Protein AF-A0A2D2C1W4-F1 (afdb_monomer_lite)

InterPro domains:
  IPR060387 Type IV secretion system ATPase VirB4/TrbE, N-terminal [PF27097] (28-55)

Structure (mmCIF, N/CA/C/O backbone):
data_AF-A0A2D2C1W4-F1
#
_entry.id   AF-A0A2D2C1W4-F1
#
loop_
_atom_site.group_PDB
_atom_site.id
_atom_site.type_symbol
_atom_site.label_atom_id
_atom_site.lab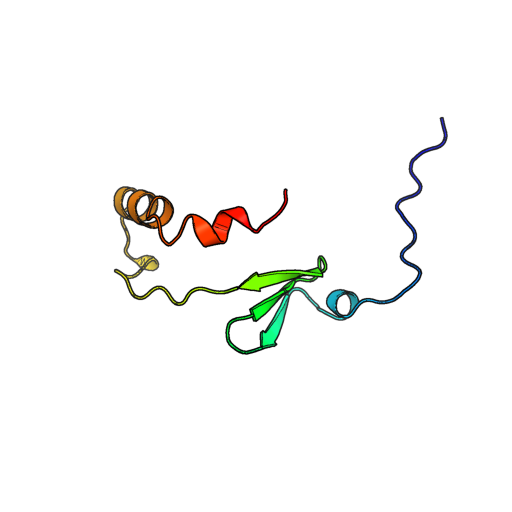el_alt_id
_atom_site.label_comp_id
_atom_site.label_asym_id
_atom_site.label_entity_id
_atom_site.label_seq_id
_atom_site.pdbx_PDB_ins_code
_atom_site.Cartn_x
_atom_site.Cartn_y
_atom_site.Cartn_z
_atom_site.occupancy
_atom_site.B_iso_or_equiv
_atom_site.auth_seq_id
_atom_site.auth_comp_id
_atom_site.auth_asym_id
_atom_site.auth_atom_id
_atom_site.pdbx_PDB_model_num
ATOM 1 N N . MET A 1 1 ? 20.455 23.542 25.601 1.00 45.38 1 MET A N 1
ATOM 2 C CA . MET A 1 1 ? 19.684 23.602 24.339 1.00 45.38 1 MET A CA 1
ATOM 3 C C . MET A 1 1 ? 18.657 22.487 24.373 1.00 45.38 1 MET A C 1
ATOM 5 O O . MET A 1 1 ? 19.024 21.330 24.234 1.00 45.38 1 MET A O 1
ATOM 9 N N . ILE A 1 2 ? 17.407 22.820 24.686 1.00 63.47 2 ILE A N 1
ATOM 10 C CA . ILE A 1 2 ? 16.302 21.860 24.769 1.00 63.47 2 ILE A CA 1
ATOM 11 C C . ILE A 1 2 ? 15.618 21.834 23.398 1.00 63.47 2 ILE A C 1
ATOM 13 O O . ILE A 1 2 ? 15.331 22.895 22.849 1.00 63.47 2 ILE A O 1
ATOM 17 N N . GLY A 1 3 ? 15.443 20.655 22.800 1.00 60.69 3 GLY A N 1
ATOM 18 C CA . GLY A 1 3 ? 14.898 20.567 21.440 1.00 60.69 3 GLY A CA 1
ATOM 19 C C . GLY A 1 3 ? 14.976 19.191 20.782 1.00 60.69 3 GLY A C 1
ATOM 20 O O . GLY A 1 3 ? 15.302 19.113 19.608 1.00 60.69 3 GLY A O 1
ATOM 21 N N . TRP A 1 4 ? 14.695 18.115 21.523 1.00 62.72 4 TRP A N 1
ATOM 22 C CA . TRP A 1 4 ? 14.475 16.767 20.965 1.00 62.72 4 TRP A CA 1
ATOM 23 C C . TRP A 1 4 ? 13.185 16.144 21.512 1.00 62.72 4 TRP A C 1
ATOM 25 O O . TRP A 1 4 ? 13.105 14.946 21.763 1.00 62.72 4 TRP A O 1
ATOM 35 N N . LEU A 1 5 ? 12.154 16.961 21.730 1.00 68.50 5 LEU A N 1
ATOM 36 C CA . LEU A 1 5 ? 10.814 16.431 21.951 1.00 68.50 5 LEU A CA 1
ATOM 37 C C . LEU A 1 5 ? 10.232 16.112 20.575 1.00 68.50 5 LEU A C 1
ATOM 39 O O . LEU A 1 5 ? 9.692 16.984 19.897 1.00 68.50 5 LEU A O 1
ATOM 43 N N . ALA A 1 6 ? 10.403 14.862 20.142 1.00 68.81 6 ALA A N 1
ATOM 44 C CA . ALA A 1 6 ? 9.628 14.323 19.034 1.00 68.81 6 ALA A CA 1
ATOM 45 C C . ALA A 1 6 ? 8.133 14.589 19.310 1.00 68.81 6 ALA A C 1
ATOM 47 O O . ALA A 1 6 ? 7.700 14.465 20.461 1.00 68.81 6 ALA A O 1
ATOM 48 N N . PRO A 1 7 ? 7.341 14.989 18.301 1.00 72.38 7 PRO A N 1
ATOM 49 C CA . PRO A 1 7 ? 5.953 15.369 18.517 1.00 72.38 7 PRO A CA 1
ATOM 50 C C . PRO A 1 7 ? 5.182 14.197 19.125 1.00 72.38 7 PRO A C 1
ATOM 52 O O . PRO A 1 7 ? 5.077 13.124 18.527 1.00 72.38 7 PRO A O 1
ATOM 55 N N . ILE A 1 8 ? 4.632 14.411 20.320 1.00 73.62 8 ILE A N 1
ATOM 56 C CA . ILE A 1 8 ? 3.756 13.448 20.982 1.00 73.62 8 ILE A CA 1
ATOM 57 C C . ILE A 1 8 ? 2.488 13.325 20.133 1.00 73.62 8 ILE A C 1
ATOM 59 O O . ILE A 1 8 ? 1.716 14.276 19.993 1.00 73.62 8 ILE A O 1
ATOM 63 N N . ARG A 1 9 ? 2.269 12.147 19.541 1.00 75.81 9 ARG A N 1
ATOM 64 C CA . ARG A 1 9 ? 1.006 11.822 18.869 1.00 75.81 9 ARG A CA 1
ATOM 65 C C . ARG A 1 9 ? -0.021 11.438 19.936 1.00 75.81 9 ARG A C 1
ATOM 67 O O . ARG A 1 9 ? 0.043 10.344 20.479 1.00 75.81 9 ARG A O 1
ATOM 74 N N . LEU A 1 10 ? -0.958 12.341 20.231 1.00 78.75 10 LEU A N 1
ATOM 75 C CA . LEU A 1 10 ? -2.023 12.126 21.227 1.00 78.75 10 LEU A CA 1
ATOM 76 C C . LEU A 1 10 ? -3.196 11.266 20.724 1.00 78.75 10 LEU A C 1
ATOM 78 O O . LEU A 1 10 ? -4.009 10.819 21.525 1.00 78.75 10 LEU A O 1
ATOM 82 N N . LEU A 1 11 ? -3.303 11.045 19.411 1.00 83.56 11 LEU A N 1
ATOM 83 C CA . LEU A 1 11 ? -4.408 10.313 18.791 1.00 83.56 11 LEU A CA 1
ATOM 84 C C . LEU A 1 11 ? -3.868 9.165 17.941 1.00 83.56 11 LEU A C 1
ATOM 86 O O . LEU A 1 11 ? -3.007 9.387 17.084 1.00 83.56 11 LEU A O 1
ATOM 90 N N . SER A 1 12 ? -4.412 7.966 18.151 1.00 84.75 12 SER A N 1
ATOM 91 C CA . SER A 1 12 ? -4.125 6.795 17.323 1.00 84.75 12 SER A CA 1
ATOM 92 C C . SER A 1 12 ? -4.723 6.977 15.930 1.00 84.75 12 SER A C 1
ATOM 94 O O . SER A 1 12 ? -5.916 7.236 15.770 1.00 84.75 12 SER A O 1
ATOM 96 N N . ARG A 1 13 ? -3.886 6.843 14.904 1.00 86.56 13 ARG A N 1
ATOM 97 C CA . ARG A 1 13 ? -4.275 6.833 13.492 1.00 86.56 13 ARG A CA 1
ATO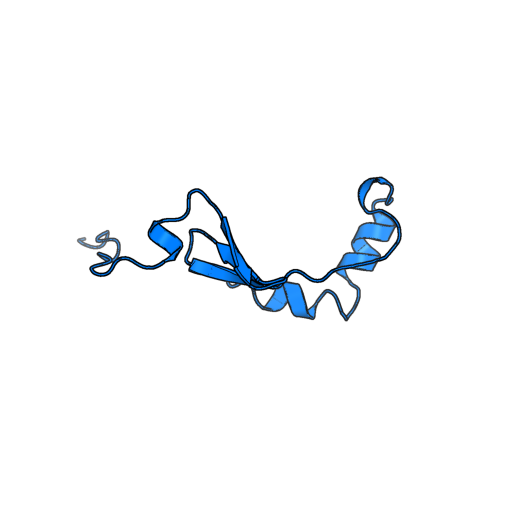M 98 C C . ARG A 1 13 ? -4.455 5.393 13.036 1.00 86.56 13 ARG A C 1
ATOM 100 O O . ARG A 1 13 ? -3.826 4.487 13.571 1.00 86.56 13 ARG A O 1
ATOM 107 N N . LEU A 1 14 ? -5.235 5.186 11.974 1.00 89.00 14 LEU A N 1
ATOM 108 C CA . LEU A 1 14 ? -5.410 3.857 11.375 1.00 89.00 14 LEU A CA 1
ATOM 109 C C . LEU A 1 14 ? -4.058 3.181 11.077 1.00 89.00 14 LEU A C 1
ATOM 111 O O . LEU A 1 14 ? -3.897 2.006 11.377 1.00 89.00 14 LEU A O 1
ATOM 115 N N . ALA A 1 15 ? -3.077 3.955 10.593 1.00 92.06 15 ALA A N 1
ATOM 116 C CA . ALA A 1 15 ? -1.701 3.532 10.321 1.00 92.06 15 ALA A CA 1
ATOM 117 C C . ALA A 1 15 ? -0.992 2.869 11.517 1.00 92.06 15 ALA A C 1
ATOM 119 O O . ALA A 1 15 ? -0.219 1.928 11.337 1.00 92.06 15 ALA A O 1
ATOM 120 N N . ASP A 1 16 ? -1.291 3.293 12.746 1.00 91.75 16 ASP A N 1
ATOM 121 C CA . ASP A 1 16 ? -0.624 2.795 13.950 1.00 91.75 16 ASP A CA 1
ATOM 122 C C . ASP A 1 16 ? -0.968 1.325 14.236 1.00 91.75 16 ASP A C 1
ATOM 124 O O . ASP A 1 16 ? -0.178 0.629 14.870 1.00 91.75 16 ASP A O 1
ATOM 128 N N . PHE A 1 17 ? -2.064 0.814 13.671 1.00 90.81 17 PHE A N 1
ATOM 129 C CA . PHE A 1 17 ? -2.486 -0.583 13.801 1.00 90.81 17 PHE A CA 1
ATOM 130 C C . PHE A 1 17 ? -1.927 -1.504 12.712 1.00 90.81 17 PHE A C 1
ATOM 132 O O . PHE A 1 17 ? -2.124 -2.715 12.767 1.00 90.81 17 PHE A O 1
ATOM 139 N N . LEU A 1 18 ? -1.221 -0.962 11.716 1.00 92.00 18 LEU A N 1
ATOM 140 C CA . LEU A 1 18 ? -0.668 -1.773 10.640 1.00 92.00 18 LEU A CA 1
ATOM 141 C C . LEU A 1 18 ? 0.666 -2.419 11.047 1.00 92.00 18 LEU A C 1
ATOM 143 O O . LEU A 1 18 ? 1.492 -1.751 11.673 1.00 92.00 18 LEU A O 1
ATOM 147 N N . PRO A 1 19 ? 0.938 -3.671 10.639 1.00 88.56 19 PRO A N 1
ATOM 148 C CA . PRO A 1 19 ? 2.267 -4.260 10.785 1.00 88.56 19 PRO A CA 1
ATOM 149 C C . PRO A 1 19 ? 3.283 -3.600 9.839 1.00 88.56 19 PRO A C 1
ATOM 151 O O . PRO A 1 19 ? 4.425 -3.381 10.228 1.00 88.56 19 PRO A O 1
ATOM 154 N N . TRP A 1 20 ? 2.862 -3.233 8.620 1.00 87.62 20 TRP A N 1
ATOM 155 C CA . TRP A 1 20 ? 3.695 -2.524 7.638 1.00 87.62 20 TRP A CA 1
ATOM 156 C C . TRP A 1 20 ? 2.858 -1.739 6.613 1.00 87.62 20 TRP A C 1
ATOM 158 O O . TRP A 1 20 ? 3.002 -0.524 6.498 1.00 87.62 20 TRP A O 1
ATOM 168 N N . ALA A 1 21 ? 1.951 -2.404 5.897 1.00 92.44 21 ALA A N 1
ATOM 169 C CA . ALA A 1 21 ? 1.040 -1.783 4.935 1.00 92.44 21 ALA A CA 1
ATOM 170 C C . ALA A 1 21 ? -0.234 -2.630 4.774 1.00 92.44 21 ALA A C 1
ATOM 172 O O . ALA A 1 21 ? -0.222 -3.824 5.076 1.00 92.44 21 ALA A O 1
ATOM 173 N N . ALA A 1 22 ? -1.341 -2.018 4.345 1.00 92.69 22 ALA A N 1
ATOM 174 C CA . ALA A 1 22 ? -2.620 -2.697 4.142 1.00 92.69 22 ALA A CA 1
ATOM 175 C C . ALA A 1 22 ? -3.358 -2.135 2.926 1.00 92.69 22 ALA A C 1
ATOM 177 O O . ALA A 1 22 ? -3.343 -0.929 2.670 1.00 92.69 22 ALA A O 1
ATOM 178 N N . LEU A 1 23 ? -4.037 -3.015 2.190 1.00 90.75 23 LEU A N 1
ATOM 179 C CA . LEU A 1 23 ? -4.939 -2.624 1.114 1.00 90.75 23 LEU A CA 1
ATOM 180 C C . LEU A 1 23 ? -6.259 -2.141 1.727 1.00 90.75 23 LEU A C 1
ATOM 182 O O . LEU A 1 23 ? -6.999 -2.931 2.305 1.00 90.75 23 LEU A O 1
ATOM 186 N N . VAL A 1 24 ? -6.548 -0.850 1.601 1.00 91.19 24 VAL A N 1
ATOM 187 C CA . VAL A 1 24 ? -7.753 -0.235 2.193 1.00 91.19 24 VAL A CA 1
ATOM 188 C C . VAL A 1 24 ? -8.894 -0.082 1.189 1.00 91.19 24 VAL A C 1
ATOM 190 O O . VAL A 1 24 ? -10.047 0.083 1.572 1.00 91.19 24 VAL A O 1
ATOM 193 N N . ALA A 1 25 ? -8.571 -0.135 -0.102 1.00 89.19 25 ALA A N 1
ATOM 194 C CA . ALA A 1 25 ? -9.510 -0.139 -1.215 1.00 89.19 25 ALA A CA 1
ATOM 195 C C . ALA A 1 25 ? -8.820 -0.738 -2.457 1.00 89.19 25 ALA A C 1
ATOM 197 O O . ALA A 1 25 ? -7.587 -0.825 -2.491 1.00 89.19 25 ALA A O 1
ATOM 198 N N . PRO A 1 26 ? -9.564 -1.131 -3.507 1.00 88.00 26 PRO A N 1
ATOM 199 C CA . PRO A 1 26 ? -8.965 -1.640 -4.738 1.00 88.00 26 PRO A CA 1
ATOM 200 C C . PRO A 1 26 ? -7.907 -0.683 -5.315 1.00 88.00 26 PRO A C 1
ATOM 202 O O . PRO A 1 26 ? -8.210 0.437 -5.722 1.00 88.00 26 PRO A O 1
ATOM 205 N N . GLY A 1 27 ? -6.647 -1.129 -5.344 1.00 86.12 27 GLY A N 1
ATOM 206 C CA . GLY A 1 27 ? -5.513 -0.345 -5.850 1.00 86.12 27 GLY A CA 1
ATOM 207 C C . GLY A 1 27 ? -5.025 0.790 -4.937 1.00 86.12 27 GLY A C 1
ATOM 208 O O . GLY A 1 27 ? -4.226 1.609 -5.394 1.00 86.12 27 GLY A O 1
ATOM 209 N N . ALA A 1 28 ? -5.479 0.851 -3.680 1.00 89.19 28 ALA A N 1
ATOM 210 C CA . ALA A 1 28 ? -5.035 1.825 -2.685 1.00 89.19 28 ALA A CA 1
ATOM 211 C C . ALA A 1 28 ? -4.429 1.128 -1.460 1.00 89.19 28 ALA A C 1
ATOM 213 O O . ALA A 1 28 ? -5.086 0.326 -0.791 1.00 89.19 28 ALA A O 1
ATOM 214 N N . VAL A 1 29 ? -3.180 1.470 -1.160 1.00 91.31 29 VAL A N 1
ATOM 215 C CA . VAL A 1 29 ? -2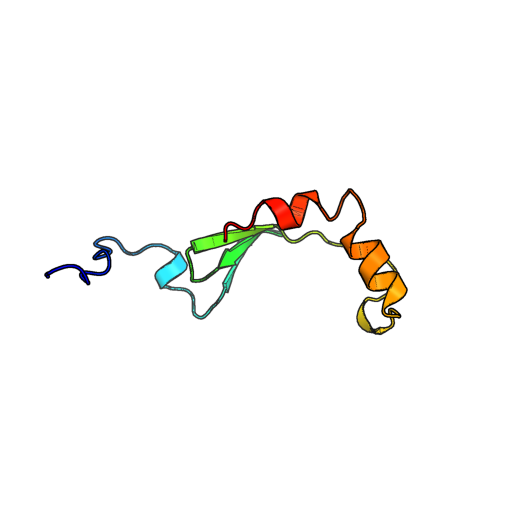.416 0.949 -0.024 1.00 91.31 29 VAL A CA 1
ATOM 216 C C . VAL A 1 29 ? -2.229 2.063 0.999 1.00 91.31 29 VAL A C 1
ATOM 218 O O . VAL A 1 29 ? -1.832 3.168 0.635 1.00 91.31 29 VAL A O 1
ATOM 221 N N . LEU A 1 30 ? -2.510 1.768 2.267 1.00 93.25 30 LEU A N 1
ATOM 222 C CA . LEU A 1 30 ? -2.121 2.585 3.413 1.00 93.25 30 LEU A CA 1
ATOM 223 C C . LEU A 1 30 ? -0.834 2.014 4.004 1.00 93.25 30 LEU A C 1
ATOM 225 O O . LEU A 1 30 ? -0.789 0.838 4.364 1.00 93.25 30 LEU A O 1
ATOM 229 N N . ASN A 1 31 ? 0.185 2.849 4.131 1.00 93.62 31 ASN A N 1
ATOM 230 C CA . ASN A 1 31 ? 1.451 2.498 4.758 1.00 93.62 31 ASN A CA 1
ATOM 231 C C . ASN A 1 31 ? 1.448 2.835 6.259 1.00 93.62 31 ASN A C 1
ATOM 233 O O . ASN A 1 31 ? 0.668 3.664 6.735 1.00 93.62 31 ASN A O 1
ATOM 237 N N . LYS A 1 32 ? 2.359 2.210 7.013 1.00 92.19 32 LYS A N 1
ATOM 238 C CA . LYS A 1 32 ? 2.560 2.424 8.459 1.00 92.19 32 LYS A CA 1
ATOM 239 C C . LYS A 1 32 ? 2.919 3.865 8.829 1.00 92.19 32 LYS A C 1
ATOM 241 O O . LYS A 1 32 ? 2.579 4.332 9.912 1.00 92.19 32 LYS A O 1
ATOM 246 N N . ASP A 1 33 ? 3.589 4.580 7.936 1.00 90.62 33 ASP A N 1
ATOM 247 C CA . ASP A 1 33 ? 3.892 6.004 8.106 1.00 90.62 33 ASP A CA 1
ATOM 248 C C . ASP A 1 33 ? 2.649 6.904 7.939 1.00 90.62 33 ASP A C 1
ATOM 250 O O . ASP A 1 33 ? 2.671 8.079 8.313 1.00 90.62 33 ASP A O 1
ATOM 254 N N . GLY A 1 34 ? 1.539 6.338 7.454 1.00 90.00 34 GLY A N 1
ATOM 255 C CA . GLY A 1 34 ? 0.285 7.022 7.164 1.00 90.00 34 GLY A CA 1
ATOM 256 C C . GLY A 1 34 ? 0.183 7.550 5.735 1.00 90.00 34 GLY A C 1
ATOM 257 O O . GLY A 1 34 ? -0.800 8.222 5.423 1.00 90.00 34 GLY A O 1
ATOM 258 N N . SER A 1 35 ? 1.160 7.265 4.870 1.00 90.31 35 SER A N 1
ATOM 259 C CA . SER A 1 35 ? 1.093 7.626 3.455 1.00 90.31 35 SER A CA 1
ATOM 260 C C . SER A 1 35 ? 0.145 6.699 2.685 1.00 90.31 35 SER A C 1
ATOM 262 O O . SER A 1 35 ? 0.022 5.507 2.982 1.00 90.31 35 SER A O 1
ATOM 264 N N . PHE A 1 36 ? -0.533 7.253 1.676 1.00 90.88 36 PHE A N 1
ATOM 265 C CA . PHE A 1 36 ? -1.315 6.474 0.720 1.00 90.88 36 PHE A CA 1
ATOM 266 C C . PHE A 1 36 ? -0.529 6.280 -0.571 1.00 90.88 36 PHE A C 1
ATOM 268 O O . PHE A 1 36 ? -0.058 7.243 -1.175 1.00 90.88 36 PHE A O 1
ATOM 275 N N . GLN A 1 37 ? -0.470 5.040 -1.042 1.00 89.94 37 GLN A N 1
ATOM 276 C CA . GLN A 1 37 ? 0.076 4.692 -2.345 1.00 89.94 37 GLN A CA 1
ATOM 277 C C . GLN A 1 37 ? -1.047 4.208 -3.265 1.00 89.94 37 GLN A C 1
ATOM 279 O O . GLN A 1 37 ? -1.855 3.355 -2.897 1.00 89.94 37 GLN A O 1
ATOM 284 N N . ARG A 1 38 ? -1.087 4.737 -4.493 1.00 81.62 38 ARG A N 1
ATOM 285 C CA . ARG A 1 38 ? -1.994 4.269 -5.548 1.00 81.62 38 ARG A CA 1
ATOM 286 C C . ARG A 1 38 ? -1.223 3.382 -6.514 1.00 81.62 38 ARG A C 1
ATOM 288 O O . ARG A 1 38 ? -0.330 3.852 -7.217 1.00 81.62 38 ARG A O 1
ATOM 295 N N . THR A 1 39 ? -1.564 2.102 -6.553 1.00 70.38 39 THR A N 1
ATOM 296 C CA . THR A 1 39 ? -0.849 1.123 -7.373 1.00 70.38 39 THR A CA 1
ATOM 297 C C . THR A 1 39 ? -1.374 1.173 -8.805 1.00 70.38 39 THR A C 1
ATOM 299 O O . THR A 1 39 ? -2.547 0.902 -9.063 1.00 70.38 39 THR A O 1
ATOM 302 N N . ALA A 1 40 ? -0.516 1.527 -9.762 1.00 65.31 40 ALA A N 1
ATOM 303 C CA . ALA A 1 40 ? -0.841 1.420 -11.180 1.00 65.31 40 ALA A CA 1
ATOM 304 C C . ALA A 1 40 ? -0.592 -0.019 -11.651 1.00 65.31 40 ALA A C 1
ATOM 306 O O . ALA A 1 40 ? 0.508 -0.546 -11.501 1.00 65.31 40 ALA A O 1
ATOM 307 N N . LYS A 1 41 ? -1.600 -0.657 -12.255 1.00 65.50 41 LYS A N 1
ATOM 308 C CA . LYS A 1 41 ? -1.421 -1.954 -12.917 1.00 65.50 41 LYS A CA 1
ATOM 309 C C . LYS A 1 41 ? -0.774 -1.720 -14.281 1.00 65.50 41 LYS A C 1
ATOM 311 O O . LYS A 1 41 ? -1.457 -1.374 -15.242 1.00 65.50 41 LYS A O 1
ATOM 316 N N . PHE A 1 42 ? 0.543 -1.872 -14.359 1.00 59.09 42 PHE A N 1
ATOM 317 C CA . PHE A 1 42 ? 1.273 -1.803 -15.621 1.00 59.09 42 PHE A CA 1
ATOM 318 C C . PHE A 1 42 ? 1.296 -3.190 -16.274 1.00 59.09 42 PHE A C 1
ATOM 320 O O . PHE A 1 42 ? 1.841 -4.130 -15.706 1.00 59.09 42 PHE A O 1
ATOM 327 N N . ARG A 1 43 ? 0.682 -3.331 -17.455 1.00 62.09 43 ARG A N 1
ATOM 328 C CA . ARG A 1 43 ? 0.908 -4.480 -18.344 1.00 62.09 43 ARG A CA 1
ATOM 329 C C . ARG A 1 43 ? 1.845 -4.030 -19.466 1.00 62.09 43 ARG A C 1
ATOM 331 O O . ARG A 1 43 ? 1.391 -3.465 -20.456 1.00 62.09 43 ARG A O 1
ATOM 338 N N . GLY A 1 44 ? 3.139 -4.217 -19.256 1.00 65.06 44 GLY A N 1
ATOM 339 C CA . GLY A 1 44 ? 4.201 -4.104 -20.259 1.00 65.06 44 GLY A CA 1
ATOM 340 C C . GLY A 1 44 ? 5.101 -5.342 -20.177 1.00 65.06 44 GLY A C 1
ATOM 341 O O . GLY A 1 44 ? 4.757 -6.235 -19.399 1.00 65.06 44 GLY A O 1
ATOM 342 N N . PRO A 1 45 ? 6.194 -5.423 -20.964 1.00 66.38 45 PRO A N 1
ATOM 343 C CA . PRO A 1 45 ? 7.141 -6.536 -20.880 1.00 66.38 45 PRO A CA 1
ATOM 344 C C . PRO A 1 45 ? 7.527 -6.777 -19.419 1.00 66.38 45 PRO A C 1
ATOM 346 O O . PRO A 1 45 ? 7.682 -5.827 -18.644 1.00 66.38 45 PRO A O 1
ATOM 349 N N . ASP A 1 46 ? 7.539 -8.049 -19.044 1.00 67.19 46 ASP A N 1
ATOM 350 C CA . ASP A 1 46 ? 7.725 -8.541 -17.689 1.00 67.19 46 ASP A CA 1
ATOM 351 C C . ASP A 1 46 ? 8.955 -7.901 -17.046 1.00 67.19 46 ASP A C 1
ATOM 353 O O . ASP A 1 46 ? 10.066 -7.954 -17.571 1.00 67.19 46 ASP A O 1
ATOM 357 N N . LEU A 1 47 ? 8.726 -7.250 -15.901 1.00 61.78 47 LEU A N 1
ATOM 358 C CA . LEU A 1 47 ? 9.774 -6.554 -15.156 1.00 61.78 47 LEU A CA 1
ATOM 359 C C . LEU A 1 47 ? 10.903 -7.520 -14.781 1.00 61.78 47 LEU A C 1
ATOM 361 O O . LEU A 1 47 ? 12.059 -7.129 -14.823 1.00 61.78 47 LEU A O 1
ATOM 365 N N . ASP A 1 48 ? 10.589 -8.788 -14.519 1.00 61.62 48 ASP A N 1
ATOM 366 C CA . ASP A 1 48 ? 11.581 -9.790 -14.121 1.00 61.62 48 ASP A CA 1
ATOM 367 C C . ASP A 1 48 ? 12.534 -10.220 -15.255 1.00 61.62 48 ASP A C 1
ATOM 369 O O . ASP A 1 48 ? 13.599 -10.763 -14.966 1.00 61.62 48 ASP A O 1
ATOM 373 N N . SER A 1 49 ? 12.222 -9.916 -16.522 1.00 65.56 49 SER A N 1
ATOM 374 C CA . SER A 1 49 ? 13.102 -10.194 -17.675 1.00 65.56 49 SER A CA 1
ATOM 375 C C . SER A 1 49 ? 13.682 -8.933 -18.324 1.00 65.56 49 SER A C 1
ATOM 377 O O . SER A 1 49 ? 14.401 -9.020 -19.321 1.00 65.56 49 SER A O 1
ATOM 379 N N . ALA A 1 50 ? 13.371 -7.746 -17.798 1.00 66.19 50 ALA A N 1
ATOM 380 C CA . ALA A 1 50 ? 13.734 -6.488 -18.438 1.00 66.19 50 ALA A CA 1
ATOM 381 C C . ALA A 1 50 ? 15.244 -6.195 -18.331 1.00 66.19 50 ALA A C 1
ATOM 383 O O . ALA A 1 50 ? 15.854 -6.270 -17.260 1.00 66.19 50 ALA A O 1
ATOM 384 N N . VAL A 1 51 ? 15.861 -5.776 -19.439 1.00 73.88 51 VAL A N 1
ATOM 385 C CA . VAL A 1 51 ? 17.267 -5.325 -19.467 1.00 73.88 51 VAL A CA 1
ATOM 386 C C . VAL A 1 51 ? 17.347 -3.883 -18.953 1.00 73.88 51 VAL A C 1
ATOM 388 O O . VAL A 1 51 ? 16.444 -3.095 -19.215 1.00 73.88 51 VAL A O 1
ATOM 391 N N . ALA A 1 52 ? 18.418 -3.483 -18.248 1.00 72.00 52 ALA A N 1
ATOM 392 C CA . ALA A 1 52 ? 18.563 -2.166 -17.586 1.00 72.00 52 ALA A CA 1
ATOM 393 C C . ALA A 1 52 ? 18.113 -0.941 -18.426 1.00 72.00 52 ALA A C 1
ATOM 395 O O . ALA A 1 52 ? 17.533 0.012 -17.897 1.00 72.00 52 ALA A O 1
ATOM 396 N N . ALA A 1 53 ? 18.324 -0.971 -19.746 1.00 72.62 53 ALA A N 1
ATOM 397 C CA . ALA A 1 53 ? 17.873 0.074 -20.666 1.00 72.62 53 ALA A CA 1
ATOM 398 C C . ALA A 1 53 ? 16.333 0.194 -20.757 1.00 72.62 53 ALA A C 1
ATOM 400 O O . ALA A 1 53 ? 15.789 1.296 -20.870 1.00 72.62 53 ALA A O 1
ATOM 401 N N . GLU A 1 54 ? 15.611 -0.919 -20.659 1.00 67.94 54 GLU A N 1
ATOM 402 C CA . GLU A 1 54 ? 14.148 -0.981 -20.700 1.00 67.94 54 GLU A CA 1
ATOM 403 C C . GLU A 1 54 ? 13.502 -0.516 -19.386 1.00 67.94 54 GLU A C 1
ATOM 405 O O . GLU A 1 54 ? 12.441 0.120 -19.410 1.00 67.94 54 GLU A O 1
ATOM 410 N N . TRP A 1 55 ? 14.178 -0.716 -18.247 1.00 61.84 55 TRP A N 1
ATOM 411 C CA . TRP A 1 55 ? 13.773 -0.155 -16.949 1.00 61.84 55 TRP A CA 1
ATOM 412 C C . TRP A 1 55 ? 13.788 1.370 -16.970 1.00 61.84 55 TRP A C 1
ATOM 414 O O . TRP A 1 55 ? 12.800 2.019 -16.623 1.00 61.84 55 TRP A O 1
ATOM 424 N N . LEU A 1 56 ? 14.894 1.953 -17.443 1.00 73.62 56 LEU A N 1
ATOM 425 C CA . LEU A 1 56 ? 15.042 3.401 -17.597 1.00 73.62 56 LEU A CA 1
ATOM 426 C C . LEU A 1 56 ? 13.983 3.979 -18.537 1.00 73.62 56 LEU A C 1
ATOM 428 O O . LEU A 1 56 ? 13.460 5.064 -18.278 1.00 73.62 56 LEU A O 1
ATOM 432 N N . ARG A 1 57 ? 13.625 3.252 -19.601 1.00 71.38 57 ARG A N 1
ATOM 433 C CA . ARG A 1 57 ? 12.551 3.646 -20.522 1.00 71.38 57 ARG A CA 1
ATOM 434 C C . ARG A 1 57 ? 11.185 3.664 -19.833 1.00 71.38 57 ARG A C 1
ATOM 436 O O . ARG A 1 57 ? 10.429 4.617 -20.012 1.00 71.38 57 ARG A O 1
ATOM 443 N N . THR A 1 58 ? 10.890 2.656 -19.015 1.00 69.56 58 THR A N 1
ATOM 444 C CA . THR A 1 58 ? 9.627 2.552 -18.266 1.00 69.56 58 THR A CA 1
ATOM 445 C C . THR A 1 58 ? 9.529 3.619 -17.175 1.00 69.56 58 THR A C 1
ATOM 447 O O . THR A 1 58 ? 8.527 4.329 -17.101 1.00 69.56 58 THR A O 1
ATOM 450 N N . ALA A 1 59 ? 10.598 3.830 -16.402 1.00 70.69 59 ALA A N 1
ATOM 451 C CA . ALA A 1 59 ? 10.667 4.860 -15.364 1.00 70.69 59 ALA A CA 1
ATOM 452 C C . ALA A 1 59 ? 10.531 6.287 -15.930 1.00 70.69 59 ALA A C 1
ATOM 454 O O . ALA A 1 59 ? 9.955 7.170 -15.292 1.00 70.69 59 ALA A O 1
ATOM 455 N N . LYS A 1 60 ? 11.027 6.518 -17.153 1.00 70.06 60 LYS A N 1
ATOM 456 C CA . LYS A 1 60 ? 10.919 7.806 -17.856 1.00 70.06 60 LYS A CA 1
ATOM 457 C C . LYS A 1 60 ? 9.600 7.980 -18.613 1.00 70.06 60 LYS A C 1
ATOM 459 O O . LYS A 1 60 ? 9.346 9.072 -19.125 1.00 70.06 60 LYS A O 1
ATOM 464 N N . HIS A 1 61 ? 8.749 6.952 -18.681 1.00 72.06 61 HIS A N 1
ATOM 465 C CA . HIS A 1 61 ? 7.487 7.039 -19.403 1.00 72.06 61 HIS A CA 1
ATOM 466 C C . HIS A 1 61 ? 6.573 8.109 -18.760 1.00 72.06 61 HIS A C 1
ATOM 468 O O . HIS A 1 61 ? 6.380 8.101 -17.540 1.00 72.06 61 HIS A O 1
A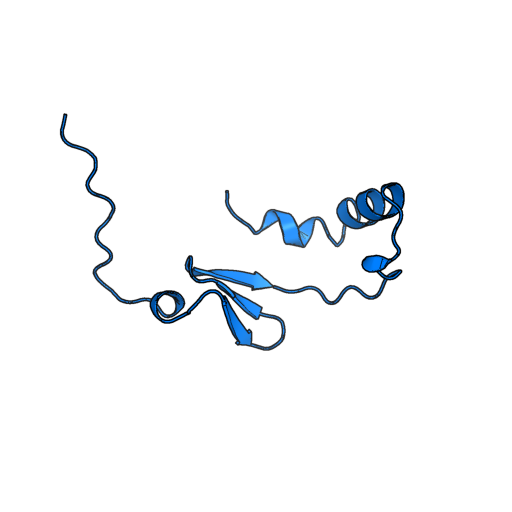TOM 474 N N . PRO A 1 62 ? 5.945 9.012 -19.541 1.00 63.16 62 PRO A N 1
ATOM 475 C CA . PRO A 1 62 ? 5.176 10.142 -19.004 1.00 63.16 62 PRO A CA 1
ATOM 476 C C . PRO A 1 62 ? 4.040 9.738 -18.053 1.00 63.16 62 PRO A C 1
ATOM 478 O O . PRO A 1 62 ? 3.715 10.467 -17.118 1.00 63.16 62 PRO A O 1
ATOM 481 N N . ARG A 1 63 ? 3.451 8.549 -18.260 1.00 62.53 63 ARG A N 1
ATOM 482 C CA . ARG A 1 63 ? 2.425 7.983 -17.363 1.00 62.53 63 ARG A CA 1
ATOM 483 C C . ARG A 1 63 ? 2.983 7.496 -16.015 1.00 62.53 63 ARG A C 1
ATOM 485 O O . ARG A 1 63 ? 2.239 7.500 -15.045 1.00 62.53 63 ARG A O 1
ATOM 492 N N . PHE A 1 64 ? 4.261 7.116 -15.944 1.00 57.09 64 PHE A N 1
ATOM 493 C CA . PHE A 1 64 ? 4.938 6.679 -14.712 1.00 57.09 64 PHE A CA 1
ATOM 494 C C . PHE A 1 64 ? 5.342 7.873 -13.835 1.00 57.09 64 PHE A C 1
ATOM 496 O O . PHE A 1 64 ? 5.204 7.838 -12.613 1.00 57.09 64 PHE A O 1
ATOM 503 N N . ARG A 1 65 ? 5.754 8.985 -14.461 1.00 53.62 65 ARG A N 1
ATOM 504 C CA . ARG A 1 65 ? 6.172 10.218 -13.769 1.00 53.62 65 ARG A CA 1
ATOM 505 C C . ARG A 1 65 ? 5.093 10.836 -12.871 1.00 53.62 65 ARG A C 1
ATOM 507 O O . ARG A 1 65 ? 5.434 11.428 -11.853 1.00 53.62 65 ARG A O 1
ATOM 514 N N . LYS A 1 66 ? 3.806 10.669 -13.202 1.00 52.84 66 LYS A N 1
ATOM 515 C CA . LYS A 1 66 ? 2.694 11.151 -12.359 1.00 52.84 66 LYS A CA 1
AT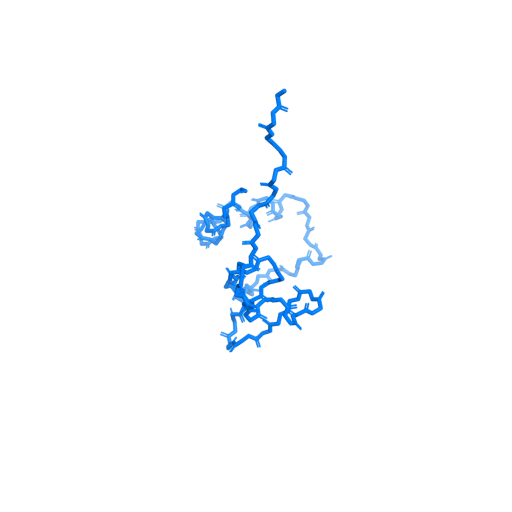OM 516 C C . LYS A 1 66 ? 2.516 10.360 -11.054 1.00 52.84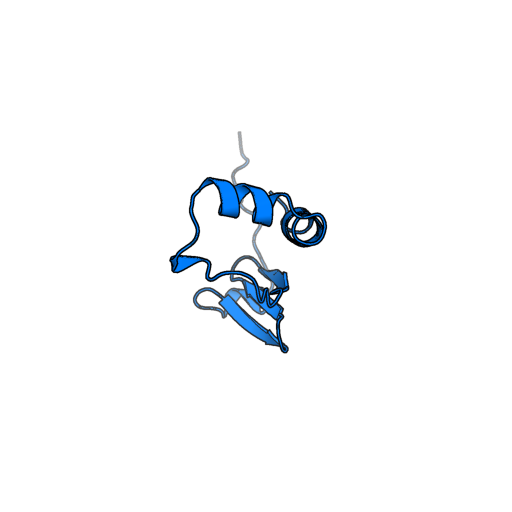 66 LYS A C 1
ATOM 518 O O . LYS A 1 66 ? 1.856 10.864 -10.156 1.00 52.84 66 LYS A O 1
ATOM 523 N N . VAL A 1 67 ? 3.094 9.160 -10.936 1.00 53.47 67 VAL A N 1
ATOM 524 C CA . VAL A 1 67 ? 2.992 8.315 -9.729 1.00 53.47 67 VAL A CA 1
ATOM 525 C C . VAL A 1 67 ? 4.110 8.635 -8.730 1.00 53.47 67 VAL A C 1
ATOM 527 O O . VAL A 1 67 ? 3.852 8.740 -7.538 1.00 53.47 67 VAL A O 1
ATOM 530 N N . ALA A 1 68 ? 5.337 8.865 -9.209 1.00 49.56 68 ALA A N 1
ATOM 531 C CA . ALA A 1 68 ? 6.494 9.145 -8.350 1.00 49.56 68 ALA A CA 1
ATOM 532 C C . ALA A 1 68 ? 6.490 10.559 -7.734 1.00 49.56 68 ALA A C 1
ATOM 534 O O . ALA A 1 68 ? 7.097 10.777 -6.693 1.00 49.56 68 ALA A O 1
ATOM 535 N N . ALA A 1 69 ? 5.795 11.520 -8.352 1.00 52.16 69 ALA A N 1
ATOM 536 C CA . ALA A 1 69 ? 5.728 12.904 -7.873 1.00 52.16 69 ALA A CA 1
ATOM 537 C C . ALA A 1 69 ? 4.788 13.114 -6.667 1.00 52.16 69 ALA A C 1
ATOM 539 O O . ALA A 1 69 ? 4.707 14.227 -6.155 1.00 52.16 69 ALA A O 1
ATOM 540 N N . LEU A 1 70 ? 4.065 12.075 -6.231 1.00 51.84 70 LEU A N 1
ATOM 541 C CA . LEU A 1 70 ? 3.107 12.150 -5.122 1.00 51.84 70 LEU A CA 1
ATOM 542 C C . LEU A 1 70 ? 3.647 11.577 -3.799 1.00 51.84 70 LEU A C 1
ATOM 544 O O . LEU A 1 70 ? 2.914 11.546 -2.815 1.00 51.84 70 LEU A O 1
ATOM 548 N N . ILE A 1 71 ? 4.899 11.109 -3.772 1.00 46.06 71 ILE A N 1
ATOM 549 C CA . ILE A 1 71 ? 5.548 10.589 -2.563 1.00 46.06 71 ILE A CA 1
ATOM 550 C C . ILE A 1 71 ? 6.423 11.718 -1.995 1.00 46.06 71 ILE A C 1
ATOM 552 O O . ILE A 1 71 ? 7.438 12.053 -2.615 1.00 46.06 71 ILE A O 1
ATOM 556 N N . PRO A 1 72 ? 6.026 12.373 -0.888 1.00 38.53 72 PRO A N 1
ATOM 557 C CA . PRO A 1 72 ? 6.857 13.394 -0.258 1.00 38.53 72 PRO A CA 1
ATOM 558 C C . PRO A 1 72 ? 8.159 12.772 0.272 1.00 38.53 72 PRO A C 1
ATOM 560 O O . PRO A 1 72 ? 8.176 11.599 0.646 1.00 38.53 72 PRO A O 1
ATOM 563 N N . LYS A 1 73 ? 9.241 13.560 0.245 1.00 44.66 73 LYS A N 1
ATOM 564 C CA . LYS A 1 73 ? 10.544 13.183 0.813 1.00 44.66 73 LYS A CA 1
ATOM 565 C C . LYS A 1 73 ? 10.478 12.981 2.321 1.00 44.66 73 LYS A C 1
ATOM 567 O O . LYS A 1 73 ? 9.715 13.733 2.966 1.00 44.66 73 LYS A O 1
#

Secondary structure (DSSP, 8-state):
----------S--GGGG-SSEEEEETTEEEETTS-EEE-----SS-GGG--HHHHHHHHTSHHHHHHHTTS--

Foldseek 3Di:
DDDPPDDDDPDDDPLCPDPAWDDPDVQWIQGNVRDIARHDDDDDPDPVPDDPVVVVVVCPPPVNVVRVVRDDD

Organism: NCBI:txid147645

pLDDT: mean 73.39, std 14.83, range [38.53, 93.62]

Sequence (73 aa):
MIGWLAPIRLLSRLADFLPWAALVAPGAVLNKDGSFQRTAKFRGPDLDSAVAAEWLRTAKHPRFRKVAALIPK

Radius of gyration: 17.63 Å; chains: 1; bounding box: 29×34×46 Å